Protein AF-A0AAF0R2Z3-F1 (afdb_monomer_lite)

Radius of gyration: 13.69 Å; chains: 1; bounding box: 31×24×36 Å

InterPro domains:
  IPR004274 FCP1 homology domain [PF03031] (1-52)
  IPR004274 FCP1 homology domain [PS50969] (1-45)
  IPR023214 HAD superfamily [G3DSA:3.40.50.1000] (1-59)
  IPR036412 HAD-like superfamily [SSF56784] (1-56)

Foldseek 3Di:
DADEECDLCVCQQPQLRYDHDHDDDPVCPVDCCVPPPVVVLVVVCVPDPDSSVVSCVVPVSLVVVVVVVNDNVSRDDDD

Organism: Solanum verrucosum (NCBI:txid315347)

pLDDT: mean 92.92, std 9.97, range [40.19, 98.31]

Sequence (79 aa):
MVIVDNNPFSFLLQPLNGIPCIPFSAGQPHDIQLLEVILPLLKHLSKQKDVRPVLYDRFHMPEWFQKHGIPASALTSGE

Structure (mmCIF, N/CA/C/O backbone):
data_AF-A0AAF0R2Z3-F1
#
_entry.id   AF-A0AAF0R2Z3-F1
#
loop_
_atom_site.group_PDB
_atom_site.id
_atom_site.type_symbol
_atom_site.label_atom_id
_atom_site.label_alt_id
_atom_site.label_comp_id
_atom_site.label_asym_id
_atom_site.label_entity_id
_atom_site.label_seq_id
_atom_site.pdbx_PDB_ins_code
_atom_site.Cartn_x
_atom_site.Cartn_y
_atom_site.Cartn_z
_atom_site.occupancy
_atom_site.B_iso_or_equiv
_atom_site.auth_seq_id
_atom_site.auth_comp_id
_atom_site.auth_asym_id
_atom_site.auth_atom_id
_atom_site.pdbx_PDB_model_num
ATOM 1 N N . MET A 1 1 ? -12.443 2.577 1.206 1.00 88.81 1 MET A N 1
ATOM 2 C CA . MET A 1 1 ? -11.523 3.347 0.343 1.00 88.81 1 MET A CA 1
ATOM 3 C C . MET A 1 1 ? -10.138 2.724 0.424 1.00 88.81 1 MET A C 1
ATOM 5 O O . MET A 1 1 ? -9.773 2.271 1.504 1.00 88.81 1 MET A O 1
ATOM 9 N N . VAL A 1 2 ? -9.411 2.676 -0.691 1.00 96.12 2 VAL A N 1
ATOM 10 C CA . VAL A 1 2 ? -8.029 2.182 -0.789 1.00 96.12 2 VAL A CA 1
ATOM 11 C C . VAL A 1 2 ? -7.242 3.199 -1.615 1.00 96.12 2 VAL A C 1
ATOM 13 O O . VAL A 1 2 ? -7.757 3.656 -2.634 1.00 96.12 2 VAL A O 1
ATOM 16 N N . ILE A 1 3 ? -6.036 3.553 -1.177 1.00 97.31 3 ILE A N 1
ATOM 17 C CA . ILE A 1 3 ? -5.115 4.456 -1.877 1.00 97.31 3 ILE A CA 1
ATOM 18 C C . ILE A 1 3 ? -3.903 3.625 -2.292 1.00 97.31 3 ILE A C 1
ATOM 20 O O . ILE A 1 3 ? -3.303 2.969 -1.447 1.00 97.31 3 ILE A O 1
ATOM 24 N N . VAL A 1 4 ? -3.547 3.637 -3.574 1.00 97.31 4 VAL A N 1
ATOM 25 C CA . VAL A 1 4 ? -2.343 2.967 -4.084 1.00 97.31 4 VAL A CA 1
ATOM 26 C C . VAL A 1 4 ? -1.398 4.048 -4.578 1.00 97.31 4 VAL A C 1
ATOM 28 O O . VAL A 1 4 ? -1.765 4.799 -5.478 1.00 97.31 4 VAL A O 1
ATOM 31 N N . ASP A 1 5 ? -0.219 4.149 -3.974 1.00 97.69 5 ASP A N 1
ATOM 32 C CA . ASP A 1 5 ? 0.739 5.221 -4.258 1.00 97.69 5 ASP A CA 1
ATOM 33 C C . ASP A 1 5 ? 2.172 4.728 -4.014 1.00 97.69 5 ASP A C 1
ATOM 35 O O . ASP A 1 5 ? 2.410 3.852 -3.176 1.00 97.69 5 ASP A O 1
ATOM 39 N N . ASN A 1 6 ? 3.125 5.274 -4.762 1.00 96.12 6 ASN A N 1
ATOM 40 C CA . ASN A 1 6 ? 4.544 4.955 -4.652 1.00 96.12 6 ASN A CA 1
ATOM 41 C C .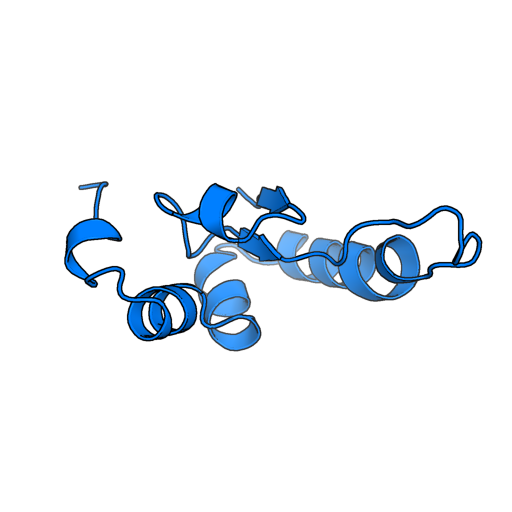 ASN A 1 6 ? 5.293 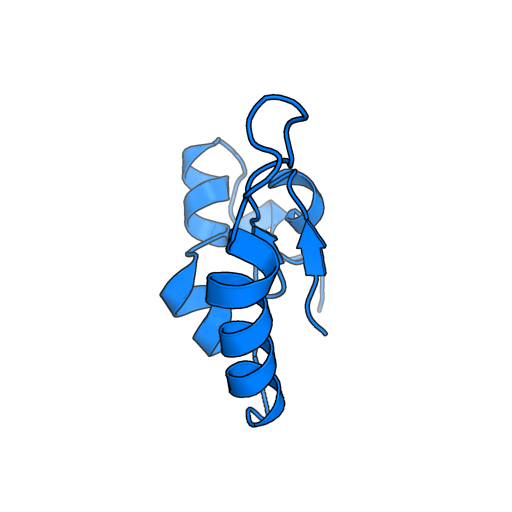5.877 -3.677 1.00 96.12 6 ASN A C 1
ATOM 43 O O . ASN A 1 6 ? 6.468 5.638 -3.389 1.00 96.12 6 ASN A O 1
ATOM 47 N N . ASN A 1 7 ? 4.631 6.912 -3.158 1.00 96.12 7 ASN A N 1
ATOM 48 C CA . ASN A 1 7 ? 5.136 7.761 -2.093 1.00 96.12 7 ASN A CA 1
ATOM 49 C C . ASN A 1 7 ? 4.444 7.421 -0.758 1.00 96.12 7 ASN A C 1
ATOM 51 O O . ASN A 1 7 ? 3.269 7.746 -0.576 1.00 96.12 7 ASN A O 1
ATOM 55 N N . PRO A 1 8 ? 5.161 6.840 0.226 1.00 93.62 8 PRO A N 1
ATOM 56 C CA . PRO A 1 8 ? 4.597 6.529 1.537 1.00 93.62 8 PRO A CA 1
ATOM 57 C C . PRO A 1 8 ? 3.931 7.726 2.228 1.00 93.62 8 PRO A C 1
ATOM 59 O O . PRO A 1 8 ? 2.917 7.548 2.895 1.00 93.62 8 PRO A O 1
ATOM 62 N N . PHE A 1 9 ? 4.439 8.951 2.046 1.00 94.44 9 PHE A N 1
ATOM 63 C CA . PHE A 1 9 ? 3.879 10.149 2.685 1.00 94.44 9 PHE A CA 1
ATOM 64 C C . PHE A 1 9 ? 2.496 10.543 2.158 1.00 9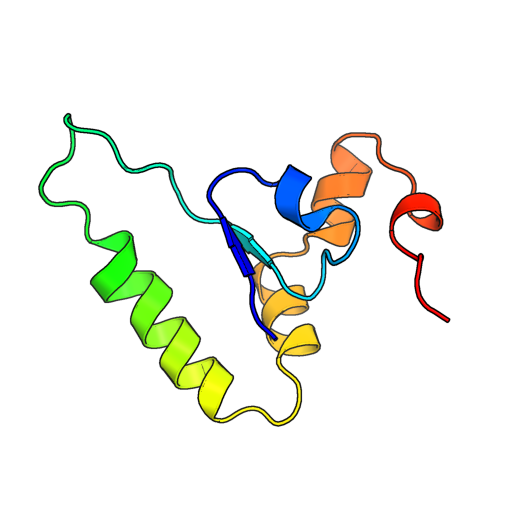4.44 9 PHE A C 1
ATOM 66 O O . PHE A 1 9 ? 1.770 11.242 2.866 1.00 94.44 9 PHE A O 1
ATOM 73 N N . SER A 1 10 ? 2.077 10.044 0.990 1.00 95.38 10 SER A N 1
ATOM 74 C CA . SER A 1 10 ? 0.698 10.200 0.505 1.00 95.38 10 SER A CA 1
ATOM 75 C C . SER A 1 10 ? -0.330 9.592 1.469 1.00 95.38 10 SER A C 1
ATOM 77 O O . SER A 1 10 ? -1.496 9.980 1.460 1.00 95.38 10 SER A O 1
ATOM 79 N N . PHE A 1 11 ? 0.094 8.673 2.344 1.00 95.00 11 PHE A N 1
ATOM 80 C CA . PHE A 1 11 ? -0.768 8.021 3.329 1.00 95.00 11 PHE A CA 1
ATOM 81 C C . PHE A 1 11 ? -0.766 8.698 4.703 1.00 95.00 11 PHE A C 1
ATOM 83 O O . PHE A 1 11 ? -1.404 8.176 5.612 1.00 95.00 11 PHE A O 1
ATOM 90 N N . LEU A 1 12 ? -0.067 9.825 4.891 1.00 93.62 12 LEU A N 1
ATOM 91 C CA . LEU A 1 12 ? 0.170 10.417 6.217 1.00 93.62 12 LEU A CA 1
ATOM 92 C C . LEU A 1 12 ? -1.117 10.611 7.037 1.00 93.62 12 LEU A C 1
ATOM 94 O O . LEU A 1 12 ? -1.147 10.286 8.219 1.00 93.62 12 LEU A O 1
ATOM 98 N N . LEU A 1 13 ? -2.186 11.093 6.398 1.00 92.88 13 LEU A N 1
ATOM 99 C CA . LEU A 1 13 ? -3.474 11.348 7.056 1.00 92.88 13 LEU A CA 1
ATOM 100 C C . LEU A 1 13 ? -4.419 10.139 7.049 1.00 92.88 13 LEU A C 1
ATOM 102 O O . LEU A 1 13 ? -5.464 10.169 7.693 1.00 92.88 13 LEU A O 1
ATOM 106 N N . GLN A 1 14 ? -4.089 9.082 6.305 1.00 94.44 14 GLN A N 1
ATOM 107 C CA . GLN A 1 14 ? -4.909 7.873 6.174 1.00 94.44 14 GLN A CA 1
ATOM 108 C C . GLN A 1 14 ? -4.031 6.611 6.096 1.00 94.44 14 GLN A C 1
ATOM 110 O O . GLN A 1 14 ? -4.129 5.835 5.139 1.00 94.44 14 GLN A 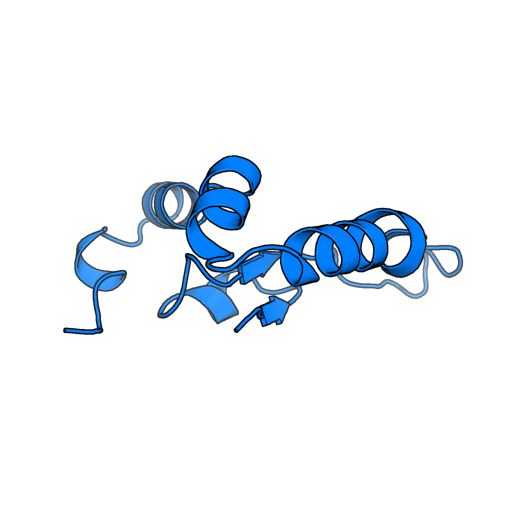O 1
ATOM 115 N N . PRO A 1 15 ? -3.175 6.360 7.106 1.00 95.25 15 PRO A N 1
ATOM 116 C CA . PRO A 1 15 ? -2.165 5.301 7.043 1.00 95.25 15 PRO A CA 1
ATOM 117 C C . PRO A 1 15 ? -2.784 3.900 6.950 1.00 95.25 15 PRO A C 1
ATOM 119 O O . PRO A 1 15 ? -2.175 2.984 6.411 1.00 95.25 15 PRO A O 1
ATOM 122 N N . LEU A 1 16 ? -4.024 3.733 7.418 1.00 96.88 16 LEU A N 1
ATOM 123 C CA . LEU A 1 16 ? -4.759 2.464 7.387 1.00 96.88 16 LEU A CA 1
ATOM 124 C C . LEU A 1 16 ? -5.450 2.175 6.042 1.00 96.88 16 LEU A C 1
ATOM 126 O O . LEU A 1 16 ? -6.100 1.141 5.893 1.00 96.88 16 LEU A O 1
ATOM 130 N N . ASN A 1 17 ? -5.353 3.084 5.070 1.00 96.94 17 ASN A N 1
ATOM 131 C CA . ASN A 1 17 ? -5.980 2.949 3.753 1.00 96.94 17 ASN A CA 1
ATOM 132 C C . ASN A 1 17 ? -4.965 2.804 2.608 1.00 96.94 17 ASN A C 1
ATOM 134 O O . ASN A 1 17 ? -5.386 2.671 1.458 1.00 96.94 17 ASN A O 1
ATOM 138 N N . GLY A 1 18 ? -3.663 2.831 2.908 1.00 96.50 18 GLY A N 1
ATOM 139 C CA . GLY A 1 18 ? -2.586 2.825 1.920 1.00 96.50 18 GLY A CA 1
ATOM 140 C C . GLY A 1 18 ? -2.123 1.433 1.487 1.00 96.50 18 GLY A C 1
ATOM 141 O O . GLY A 1 18 ? -1.985 0.523 2.303 1.00 96.50 18 GLY A O 1
ATOM 142 N N . ILE A 1 19 ? -1.835 1.295 0.195 1.00 98.00 19 ILE A N 1
ATOM 143 C CA . ILE A 1 19 ? -1.058 0.212 -0.407 1.00 98.00 19 ILE A CA 1
ATOM 144 C C . ILE A 1 19 ? 0.188 0.865 -1.021 1.00 98.00 19 ILE A C 1
ATOM 146 O O . ILE A 1 19 ? 0.083 1.449 -2.105 1.00 98.00 19 ILE A O 1
ATOM 150 N N . PRO A 1 20 ? 1.355 0.801 -0.357 1.00 96.88 20 PRO A N 1
ATOM 151 C CA . PRO A 1 20 ? 2.593 1.276 -0.952 1.00 96.88 20 PRO A CA 1
ATOM 152 C C . PRO A 1 20 ? 2.951 0.403 -2.160 1.00 96.88 20 PRO A C 1
ATOM 154 O O . PRO A 1 20 ? 2.963 -0.828 -2.068 1.00 96.88 20 PRO A O 1
ATOM 157 N N . CYS A 1 21 ? 3.241 1.038 -3.291 1.00 95.88 21 CYS A N 1
ATOM 158 C CA . CYS A 1 21 ? 3.692 0.370 -4.506 1.00 95.88 21 CYS A CA 1
ATOM 159 C C . CYS A 1 21 ? 5.130 0.787 -4.856 1.00 95.88 21 CY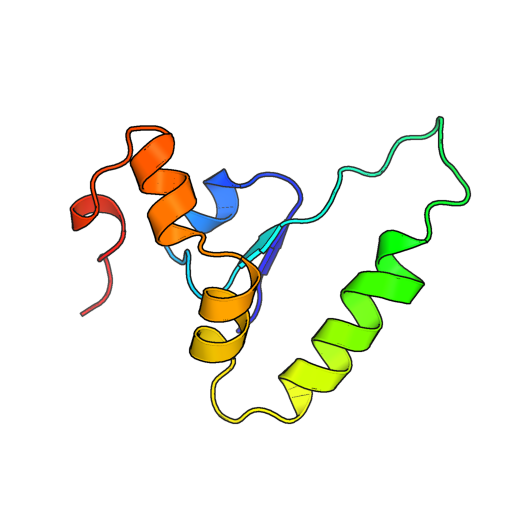S A C 1
ATOM 161 O O . CYS A 1 21 ? 5.643 1.807 -4.397 1.00 95.88 21 CYS A O 1
ATOM 163 N N . ILE A 1 22 ? 5.820 -0.038 -5.637 1.00 93.88 22 ILE A N 1
ATOM 164 C CA . ILE A 1 22 ? 7.162 0.289 -6.126 1.00 93.88 22 ILE A CA 1
ATOM 165 C C . ILE A 1 22 ? 6.985 1.214 -7.337 1.00 93.88 22 ILE A C 1
ATOM 167 O O . ILE A 1 22 ? 6.153 0.922 -8.198 1.00 93.88 22 ILE A O 1
ATOM 171 N N . PRO A 1 23 ? 7.745 2.320 -7.436 1.00 94.38 23 PRO A N 1
ATOM 172 C CA . PRO A 1 23 ? 7.723 3.155 -8.625 1.00 94.38 23 PRO A CA 1
ATOM 173 C C . PRO A 1 23 ? 8.048 2.338 -9.876 1.00 94.38 23 PRO A C 1
ATOM 175 O O . PRO A 1 23 ? 9.075 1.661 -9.937 1.00 94.38 23 PRO A O 1
ATOM 178 N N . PHE A 1 24 ? 7.207 2.458 -10.900 1.00 94.38 24 PHE A N 1
ATOM 179 C CA . PHE A 1 24 ? 7.552 1.940 -12.216 1.00 94.38 24 PHE A CA 1
ATOM 180 C C . PHE A 1 24 ? 8.811 2.642 -12.745 1.00 94.38 24 PHE A C 1
ATOM 182 O O . PHE A 1 24 ? 8.969 3.857 -12.612 1.00 94.38 24 PHE A O 1
ATOM 189 N N . SER A 1 25 ? 9.693 1.876 -13.384 1.00 93.62 25 SER A N 1
ATOM 190 C CA . SER A 1 25 ? 10.898 2.384 -14.034 1.00 93.62 25 SER A CA 1
ATOM 191 C C . SER A 1 25 ? 10.975 1.869 -15.462 1.00 93.62 25 SER A C 1
ATOM 193 O O . SER A 1 25 ? 10.795 0.678 -15.707 1.00 93.62 25 SER A O 1
ATOM 195 N N . ALA A 1 26 ? 11.341 2.743 -16.404 1.00 92.94 26 ALA A N 1
ATOM 196 C CA . ALA A 1 26 ? 11.556 2.362 -17.801 1.00 92.94 26 ALA A CA 1
ATOM 197 C C . ALA A 1 26 ? 12.644 1.279 -17.974 1.00 92.94 26 ALA A C 1
ATOM 199 O O . ALA A 1 26 ? 12.655 0.578 -18.981 1.00 92.94 26 ALA A O 1
ATOM 200 N N . GLY A 1 27 ? 13.533 1.107 -16.985 1.00 94.38 27 GLY A N 1
ATOM 201 C CA . GLY A 1 27 ? 14.523 0.026 -16.957 1.00 94.38 27 GLY A CA 1
ATOM 202 C C . GLY A 1 27 ? 13.951 -1.359 -16.624 1.00 94.38 27 GLY A C 1
ATOM 203 O O . GLY A 1 27 ? 14.684 -2.340 -16.705 1.00 94.38 27 GLY A O 1
ATOM 204 N N . GLN A 1 28 ? 12.674 -1.453 -16.242 1.00 91.75 28 GLN A N 1
ATOM 205 C CA . GLN A 1 28 ? 11.964 -2.696 -15.919 1.00 91.75 28 GLN A CA 1
ATOM 206 C C . GLN A 1 28 ? 10.584 -2.711 -16.610 1.00 91.75 28 GLN A C 1
ATOM 208 O O . GLN A 1 28 ? 9.549 -2.651 -15.952 1.00 91.75 28 GLN A O 1
ATOM 213 N N . PRO A 1 29 ? 10.535 -2.784 -17.955 1.00 91.12 29 PRO A N 1
ATOM 214 C CA . PRO A 1 29 ? 9.278 -2.712 -18.707 1.00 91.12 29 PRO A CA 1
ATOM 215 C C . PRO A 1 29 ? 8.364 -3.930 -18.496 1.00 91.12 29 PRO A C 1
ATOM 217 O O . PRO A 1 29 ? 7.173 -3.853 -18.773 1.00 91.12 29 PRO A O 1
ATOM 220 N N . HIS A 1 30 ? 8.913 -5.039 -17.997 1.00 93.88 30 HIS A N 1
ATOM 221 C CA . HIS A 1 30 ? 8.176 -6.259 -17.661 1.00 93.88 30 HIS A CA 1
ATOM 222 C C . HIS A 1 30 ? 7.855 -6.340 -16.162 1.00 93.88 30 HIS A C 1
ATOM 224 O O . HIS A 1 30 ? 7.794 -7.436 -15.608 1.00 93.88 30 HIS A O 1
ATOM 230 N N . ASP A 1 31 ? 7.715 -5.196 -15.484 1.00 94.12 31 ASP A N 1
ATOM 231 C CA . ASP A 1 31 ? 7.253 -5.169 -14.100 1.00 94.12 31 ASP A CA 1
ATOM 232 C C . ASP A 1 31 ? 5.889 -5.864 -13.979 1.00 94.12 31 ASP A C 1
ATOM 234 O O . ASP A 1 31 ? 4.961 -5.629 -14.756 1.00 94.12 31 ASP A O 1
ATOM 238 N N . ILE A 1 32 ? 5.787 -6.746 -12.991 1.00 96.25 32 ILE A N 1
ATOM 239 C CA . ILE A 1 32 ? 4.604 -7.573 -12.747 1.00 96.25 32 ILE A CA 1
ATOM 240 C C . ILE A 1 32 ? 3.840 -7.138 -11.498 1.00 96.25 32 ILE A C 1
ATOM 242 O O . ILE A 1 32 ? 2.859 -7.782 -11.134 1.00 96.25 32 ILE A O 1
ATOM 246 N N . GLN A 1 33 ? 4.250 -6.067 -10.813 1.00 95.62 33 GLN A N 1
ATOM 247 C CA . GLN A 1 33 ? 3.668 -5.690 -9.530 1.00 95.62 33 GLN A CA 1
ATOM 248 C C . GLN A 1 33 ? 2.175 -5.396 -9.656 1.00 95.62 33 GLN A C 1
ATOM 250 O O . GLN A 1 33 ? 1.387 -5.850 -8.824 1.00 95.62 33 GLN A O 1
ATOM 255 N N . LEU A 1 34 ? 1.761 -4.676 -10.700 1.00 95.06 34 LEU A N 1
ATOM 256 C CA . LEU A 1 34 ? 0.344 -4.394 -10.904 1.00 95.06 34 LEU A CA 1
ATOM 257 C C . LEU A 1 34 ? -0.460 -5.695 -11.048 1.00 95.06 34 LEU A C 1
ATOM 259 O O . LEU A 1 34 ? -1.441 -5.890 -10.330 1.00 95.06 34 LEU A O 1
ATOM 263 N N . LEU A 1 35 ? -0.028 -6.586 -11.944 1.00 96.69 35 LEU A N 1
ATOM 264 C CA . LEU A 1 35 ? -0.771 -7.793 -12.309 1.00 96.69 35 LEU A CA 1
ATOM 265 C C . LEU A 1 35 ? -0.727 -8.881 -11.230 1.00 96.69 35 LEU A C 1
ATOM 267 O O . LEU A 1 35 ? -1.761 -9.471 -10.930 1.00 96.69 35 LEU A O 1
ATOM 271 N N . GLU A 1 36 ? 0.435 -9.116 -10.626 1.00 96.81 36 GLU A N 1
ATOM 272 C CA . GLU A 1 36 ? 0.680 -10.257 -9.732 1.00 96.81 36 GLU A CA 1
ATOM 273 C C . GLU A 1 36 ? 0.575 -9.896 -8.244 1.00 96.81 36 GLU A C 1
ATOM 275 O O . GLU A 1 36 ? 0.352 -10.767 -7.405 1.00 96.81 36 GLU A O 1
ATOM 280 N N . VAL A 1 37 ? 0.703 -8.613 -7.882 1.00 95.25 37 VAL A N 1
ATOM 281 C CA . VAL A 1 37 ? 0.670 -8.176 -6.474 1.00 95.25 37 VAL A CA 1
ATOM 282 C C . VAL A 1 37 ? -0.561 -7.328 -6.179 1.00 95.25 37 VAL A C 1
ATOM 284 O O . VAL A 1 37 ? -1.339 -7.660 -5.279 1.00 95.25 37 VAL A O 1
ATOM 287 N N . ILE A 1 38 ? -0.759 -6.242 -6.929 1.00 97.00 38 ILE A N 1
ATOM 288 C CA . ILE A 1 38 ? -1.799 -5.251 -6.631 1.00 97.00 38 ILE A CA 1
ATOM 289 C C . ILE A 1 38 ? -3.185 -5.780 -7.009 1.00 97.00 38 ILE A C 1
ATOM 291 O O . ILE A 1 38 ? -4.085 -5.752 -6.171 1.00 97.00 38 ILE A O 1
ATOM 295 N N . LEU A 1 39 ? -3.379 -6.316 -8.220 1.00 97.81 39 LEU A N 1
ATOM 296 C CA . LEU A 1 39 ? -4.689 -6.823 -8.651 1.00 97.81 39 LEU A CA 1
ATOM 297 C C . LEU A 1 39 ? -5.226 -7.963 -7.761 1.00 97.81 39 LEU A C 1
ATOM 299 O O . LEU A 1 39 ? -6.392 -7.883 -7.354 1.00 97.81 39 LEU A O 1
ATOM 303 N N . PRO A 1 40 ? -4.439 -8.992 -7.382 1.00 98.31 40 PRO A N 1
ATOM 304 C CA . PRO A 1 40 ? -4.922 -10.037 -6.483 1.00 98.31 40 PRO A CA 1
ATOM 305 C C . PRO A 1 40 ? -5.269 -9.500 -5.092 1.00 98.31 40 PRO A C 1
ATOM 307 O O . PRO A 1 40 ? -6.277 -9.913 -4.512 1.00 98.31 40 PRO A O 1
ATOM 310 N N . LEU A 1 41 ? -4.491 -8.539 -4.577 1.00 97.81 41 LEU A N 1
ATOM 311 C CA . LEU A 1 41 ? -4.796 -7.866 -3.316 1.00 97.81 41 LEU A CA 1
ATOM 312 C C . LEU A 1 41 ? -6.111 -7.083 -3.411 1.00 97.81 41 LEU A C 1
ATOM 314 O O . LEU A 1 41 ? -6.984 -7.276 -2.569 1.00 97.81 41 LEU A O 1
ATOM 318 N N . LEU A 1 42 ? -6.312 -6.275 -4.453 1.00 98.12 42 LEU A N 1
ATOM 319 C CA . LEU A 1 42 ? -7.563 -5.535 -4.655 1.00 98.12 42 LEU A CA 1
ATOM 320 C C . LEU A 1 42 ? -8.775 -6.474 -4.767 1.00 98.12 42 LEU A C 1
ATOM 322 O O . LEU A 1 42 ? -9.822 -6.199 -4.182 1.00 98.12 42 LEU A O 1
ATOM 326 N N . LYS A 1 43 ? -8.627 -7.6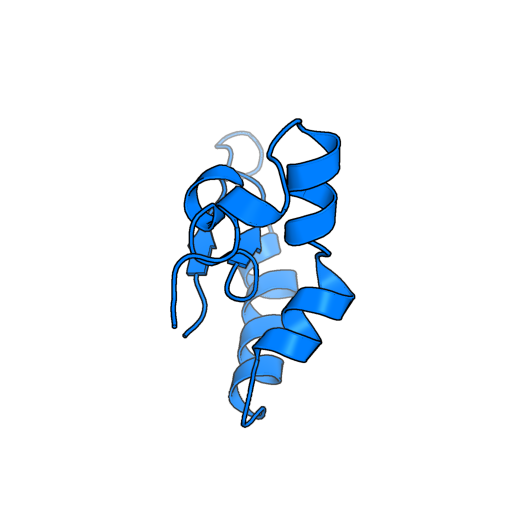22 -5.442 1.00 98.25 43 LYS A N 1
ATOM 327 C CA . LYS A 1 43 ? -9.667 -8.663 -5.524 1.00 98.25 43 LYS A CA 1
ATOM 328 C C . LYS A 1 43 ? -9.971 -9.314 -4.173 1.00 98.25 43 LYS A C 1
ATOM 330 O O . LYS A 1 43 ? -11.097 -9.753 -3.943 1.00 98.25 43 LYS A O 1
ATOM 335 N N . HIS A 1 44 ? -8.980 -9.436 -3.295 1.00 98.25 44 HIS A N 1
ATOM 336 C CA . HIS A 1 44 ? -9.205 -9.895 -1.929 1.00 98.25 44 HIS A CA 1
ATOM 337 C C . HIS A 1 44 ? -9.928 -8.820 -1.103 1.00 98.25 44 HIS A C 1
ATOM 339 O O . HIS A 1 44 ? -10.938 -9.119 -0.468 1.00 98.25 44 HIS A O 1
ATOM 345 N N . LEU A 1 45 ? -9.457 -7.571 -1.160 1.00 98.00 45 LEU A N 1
ATOM 346 C CA . LEU A 1 45 ? -10.023 -6.440 -0.417 1.00 98.00 45 LEU A CA 1
ATOM 347 C C . LEU A 1 45 ? -11.463 -6.123 -0.827 1.00 98.00 45 LEU A C 1
ATOM 349 O O . LEU A 1 45 ? -12.255 -5.739 0.026 1.00 98.00 45 LEU A O 1
ATOM 353 N N . SER A 1 46 ? -11.837 -6.338 -2.091 1.00 97.81 46 SER A N 1
ATOM 354 C CA . SER A 1 46 ? -13.212 -6.114 -2.562 1.00 97.81 46 SER A CA 1
ATOM 355 C C . SER A 1 46 ? -14.252 -7.026 -1.905 1.00 97.81 46 SER A C 1
ATOM 357 O O . SER A 1 46 ? -15.443 -6.732 -1.959 1.00 97.81 46 SER A O 1
ATOM 359 N N . LYS A 1 47 ? -13.818 -8.123 -1.273 1.00 98.06 47 LYS A N 1
ATOM 360 C CA . LYS A 1 47 ? -14.685 -9.037 -0.516 1.00 98.06 47 LYS A CA 1
ATOM 361 C C . LYS A 1 47 ? -14.813 -8.650 0.957 1.00 98.06 47 LYS A C 1
ATOM 363 O O . LYS A 1 47 ? -15.611 -9.254 1.669 1.00 98.06 47 LYS A O 1
ATOM 368 N N . GLN A 1 48 ? -14.017 -7.690 1.423 1.00 97.56 48 GLN A N 1
ATOM 369 C CA . GLN A 1 48 ? -13.981 -7.284 2.820 1.00 97.56 48 GLN A CA 1
ATOM 370 C C . GLN A 1 48 ? -14.970 -6.150 3.072 1.00 97.56 48 GLN A C 1
ATOM 372 O O . GLN A 1 48 ? -15.068 -5.204 2.292 1.00 97.56 48 GLN A O 1
ATOM 377 N N . LYS A 1 49 ? -15.675 -6.218 4.205 1.00 97.06 49 LYS A N 1
ATOM 378 C CA . LYS A 1 49 ? -16.526 -5.112 4.671 1.00 97.06 49 LYS A CA 1
ATOM 379 C C . LYS A 1 49 ? -15.686 -3.917 5.132 1.00 97.06 49 LYS A C 1
ATOM 381 O O . LYS A 1 49 ? -16.069 -2.774 4.904 1.00 97.06 49 LYS A O 1
ATOM 386 N N . ASP A 1 50 ? -14.550 -4.191 5.769 1.00 97.75 50 ASP A N 1
ATOM 387 C CA . ASP A 1 50 ? -13.561 -3.198 6.176 1.00 97.75 50 ASP A CA 1
ATOM 388 C C . ASP A 1 50 ? -12.169 -3.672 5.757 1.00 97.75 50 ASP A C 1
ATOM 390 O O . ASP A 1 50 ? -11.733 -4.765 6.111 1.00 97.75 50 ASP A O 1
ATOM 394 N N . VAL A 1 51 ? -11.485 -2.846 4.973 1.00 97.81 51 VAL A N 1
ATOM 395 C CA . VAL A 1 51 ? -10.156 -3.143 4.430 1.00 97.81 51 VAL A CA 1
ATOM 396 C C . VAL A 1 51 ? -9.032 -2.779 5.398 1.00 97.81 51 VAL A C 1
ATOM 398 O O . VAL A 1 51 ? -7.931 -3.305 5.259 1.00 97.81 51 VAL A O 1
ATOM 401 N N . ARG A 1 52 ? -9.289 -1.897 6.375 1.00 97.62 52 ARG A N 1
ATOM 402 C CA . ARG A 1 52 ? -8.256 -1.328 7.256 1.00 97.62 52 ARG A CA 1
ATOM 403 C C . ARG A 1 52 ? -7.515 -2.388 8.078 1.00 97.62 52 ARG A C 1
ATOM 405 O O . ARG A 1 52 ? -6.292 -2.305 8.103 1.00 97.62 52 ARG A O 1
ATOM 412 N N . PRO A 1 53 ? -8.175 -3.401 8.681 1.00 97.94 53 PRO A N 1
ATOM 413 C CA . PRO A 1 53 ? -7.458 -4.446 9.416 1.00 97.94 53 PRO A CA 1
ATOM 414 C C . PRO A 1 53 ? -6.514 -5.245 8.510 1.00 97.94 53 PRO A C 1
ATOM 416 O O . PRO A 1 53 ? -5.357 -5.454 8.846 1.00 97.94 53 PRO A O 1
ATOM 419 N N . VAL A 1 54 ? -6.972 -5.597 7.302 1.00 97.94 54 VAL A N 1
ATOM 420 C CA . VAL A 1 54 ? -6.164 -6.352 6.331 1.00 97.94 54 VAL A CA 1
ATOM 421 C C . VAL A 1 54 ? -4.953 -5.544 5.856 1.00 97.94 54 VAL A C 1
ATOM 423 O O . VAL A 1 54 ? -3.863 -6.088 5.693 1.00 97.94 54 VAL A O 1
ATOM 426 N N . LEU A 1 55 ? -5.135 -4.243 5.613 1.00 97.81 55 LEU A N 1
ATOM 427 C CA . LEU A 1 55 ? -4.046 -3.350 5.214 1.00 97.81 55 LEU A CA 1
ATOM 428 C C . LEU A 1 55 ? -3.067 -3.087 6.365 1.00 97.81 55 LEU A C 1
ATOM 430 O O . LEU A 1 55 ? -1.860 -3.044 6.129 1.00 97.81 55 LEU A O 1
ATOM 434 N N . TYR A 1 56 ? -3.567 -2.964 7.597 1.00 97.69 56 TYR A N 1
ATOM 435 C CA . TYR A 1 56 ? -2.743 -2.829 8.795 1.00 97.69 56 TYR A CA 1
ATOM 436 C C . TYR A 1 56 ? -1.828 -4.041 8.979 1.00 97.69 56 TYR A C 1
ATOM 438 O O . TYR A 1 56 ? -0.611 -3.867 9.012 1.00 97.69 56 TYR A O 1
ATOM 446 N N . ASP A 1 57 ? -2.396 -5.251 8.985 1.00 97.56 57 ASP A N 1
ATOM 447 C CA . ASP A 1 57 ? -1.653 -6.505 9.170 1.00 97.56 57 ASP A CA 1
ATOM 448 C C . ASP A 1 57 ? -0.602 -6.739 8.079 1.00 97.56 57 ASP A C 1
ATOM 450 O O . ASP A 1 57 ? 0.390 -7.433 8.292 1.00 97.56 57 ASP A O 1
ATOM 454 N N . ARG A 1 58 ? -0.823 -6.189 6.880 1.00 97.12 58 ARG A N 1
ATOM 455 C CA . ARG A 1 58 ? 0.083 -6.378 5.745 1.00 97.12 58 ARG A CA 1
ATOM 456 C C . ARG A 1 58 ? 1.203 -5.346 5.683 1.00 97.12 58 ARG A C 1
ATOM 458 O O . ARG A 1 58 ? 2.310 -5.699 5.281 1.00 97.12 58 ARG A O 1
ATOM 465 N N . PHE A 1 59 ? 0.915 -4.081 5.988 1.00 96.81 59 PHE A N 1
ATOM 466 C CA . PHE A 1 59 ? 1.836 -2.977 5.696 1.00 96.81 59 PHE A CA 1
ATOM 467 C C . PHE A 1 59 ? 2.351 -2.240 6.930 1.00 96.81 59 PHE A C 1
ATOM 469 O O . PHE A 1 59 ? 3.407 -1.620 6.832 1.00 96.81 59 PHE A O 1
ATOM 476 N N . HIS A 1 60 ? 1.649 -2.294 8.068 1.00 96.56 60 HIS A N 1
ATOM 477 C CA . HIS A 1 60 ? 2.052 -1.616 9.309 1.00 96.56 60 HIS A CA 1
ATOM 478 C C . HIS A 1 60 ? 2.468 -0.149 9.087 1.00 96.56 60 HIS A C 1
ATOM 480 O O . HIS A 1 60 ? 3.480 0.330 9.605 1.00 96.56 60 HIS A O 1
ATOM 486 N N . MET A 1 61 ? 1.715 0.565 8.241 1.00 95.81 61 MET A N 1
ATOM 487 C CA . MET A 1 61 ? 2.027 1.946 7.862 1.00 95.81 61 MET A CA 1
ATOM 488 C C . MET A 1 61 ? 2.129 2.899 9.065 1.00 95.81 61 MET A C 1
ATOM 490 O O . MET A 1 61 ? 3.050 3.717 9.065 1.00 95.81 61 MET A O 1
ATOM 494 N N . PRO A 1 62 ? 1.269 2.821 10.105 1.00 95.31 62 PRO A N 1
ATOM 495 C CA . PRO A 1 62 ? 1.440 3.650 11.295 1.00 95.31 62 PRO A CA 1
ATOM 496 C C . PRO A 1 62 ? 2.803 3.458 11.974 1.00 95.31 62 PRO A C 1
ATOM 498 O O . PRO A 1 62 ? 3.478 4.433 12.303 1.00 95.31 62 PRO A O 1
ATOM 501 N N . GLU A 1 63 ? 3.246 2.214 12.143 1.00 95.31 63 GLU A N 1
ATOM 502 C CA . GLU A 1 63 ? 4.542 1.874 12.734 1.00 95.31 63 GLU A CA 1
ATOM 503 C C . GLU A 1 63 ? 5.699 2.273 11.817 1.00 95.31 63 GLU A C 1
ATOM 505 O O . GLU A 1 63 ? 6.748 2.717 12.292 1.00 95.31 63 GLU A O 1
ATOM 510 N N . TRP A 1 64 ? 5.521 2.140 10.501 1.00 95.31 64 TRP A N 1
ATOM 511 C CA . TRP A 1 64 ? 6.482 2.631 9.520 1.00 95.31 64 TRP A CA 1
ATOM 512 C C . TRP A 1 64 ? 6.692 4.139 9.686 1.00 95.31 64 TRP A C 1
ATOM 514 O O . TRP A 1 64 ? 7.833 4.578 9.812 1.00 95.31 64 TRP A O 1
ATOM 524 N N . PHE A 1 65 ? 5.621 4.928 9.791 1.00 96.00 65 PHE A N 1
ATOM 525 C CA . PHE A 1 65 ? 5.706 6.374 10.017 1.00 96.00 65 PHE A CA 1
ATOM 526 C C . PHE A 1 65 ? 6.369 6.732 11.351 1.00 96.00 65 PHE A C 1
ATOM 528 O O . PHE A 1 65 ? 7.233 7.610 11.382 1.00 96.00 65 PHE A O 1
ATOM 535 N N . GLN A 1 66 ? 6.043 6.013 12.429 1.00 94.69 66 GLN A N 1
ATOM 536 C CA . GLN A 1 66 ? 6.692 6.197 13.733 1.00 94.69 66 GLN A CA 1
ATOM 537 C C . GLN A 1 66 ? 8.203 5.963 13.664 1.00 94.69 66 GLN A C 1
ATOM 539 O O . GLN A 1 66 ? 8.980 6.766 14.180 1.00 94.69 66 GLN A O 1
ATOM 544 N N . LYS A 1 67 ? 8.639 4.914 12.955 1.00 94.94 67 LYS A N 1
ATOM 545 C CA . LYS A 1 67 ? 10.067 4.646 12.709 1.00 94.94 67 LYS A CA 1
ATOM 546 C C . LYS A 1 67 ? 10.757 5.747 11.897 1.00 94.94 67 LYS A C 1
ATOM 548 O O . LYS A 1 67 ? 11.967 5.900 12.015 1.00 94.94 67 LYS A O 1
ATOM 553 N N . HIS A 1 68 ? 10.003 6.520 11.116 1.00 94.31 68 HIS A N 1
ATOM 554 C CA . HIS A 1 68 ? 10.498 7.652 10.327 1.00 94.31 68 HIS A CA 1
ATOM 555 C C . HIS A 1 68 ? 10.279 9.010 11.020 1.00 94.31 68 HIS A C 1
ATOM 557 O O . HIS A 1 68 ? 10.385 10.055 10.381 1.00 94.31 68 HIS A O 1
ATOM 563 N N . GLY A 1 69 ? 10.007 9.011 12.331 1.00 94.44 69 GLY A N 1
ATOM 564 C CA . GLY A 1 69 ? 9.956 10.222 13.155 1.00 94.44 69 GLY A CA 1
ATOM 565 C C . GLY A 1 69 ? 8.607 10.940 13.174 1.00 94.44 69 GLY A C 1
ATOM 566 O O . GLY A 1 69 ? 8.515 12.033 13.729 1.00 94.44 69 GLY A O 1
ATOM 567 N N . ILE A 1 70 ? 7.554 10.346 12.607 1.00 93.50 70 ILE A N 1
ATOM 568 C CA . ILE A 1 70 ? 6.199 10.900 12.670 1.00 93.50 70 ILE A CA 1
ATOM 569 C C . ILE A 1 70 ? 5.504 10.387 13.941 1.00 93.50 70 ILE A C 1
ATOM 571 O O . ILE A 1 70 ? 5.316 9.178 14.088 1.00 93.50 70 ILE A O 1
ATOM 575 N N . PRO A 1 71 ? 5.099 11.262 14.876 1.00 89.38 71 PRO A N 1
ATOM 576 C CA . PRO A 1 71 ? 4.468 10.825 16.116 1.00 89.38 71 PRO A CA 1
ATOM 577 C C . PRO A 1 71 ? 3.079 10.231 15.848 1.00 89.38 71 PRO A C 1
ATOM 579 O O . PRO A 1 71 ? 2.358 10.686 14.963 1.00 89.38 71 PRO A O 1
ATOM 582 N N . ALA A 1 72 ? 2.661 9.256 16.662 1.00 83.69 72 ALA A N 1
ATOM 583 C CA . ALA A 1 72 ? 1.345 8.620 16.532 1.00 83.69 72 ALA A CA 1
ATOM 584 C C . ALA A 1 72 ? 0.177 9.624 16.611 1.00 83.69 72 ALA A C 1
ATOM 586 O O . ALA A 1 72 ? -0.829 9.449 15.931 1.00 83.69 72 ALA A O 1
ATOM 587 N N . SER A 1 73 ? 0.339 10.712 17.371 1.00 82.50 73 SER A N 1
ATOM 588 C CA . SER A 1 73 ? -0.638 11.804 17.461 1.00 82.50 73 SER A CA 1
ATOM 589 C C . SER A 1 73 ? -0.865 12.544 16.139 1.00 82.50 73 SER A C 1
ATOM 591 O O . SER A 1 73 ? -1.935 13.107 15.938 1.00 82.50 73 SER A O 1
ATOM 593 N N . ALA A 1 74 ? 0.108 12.535 15.222 1.00 80.50 74 ALA A N 1
ATOM 594 C CA . ALA A 1 74 ? -0.036 13.129 13.893 1.00 80.50 74 ALA A CA 1
ATOM 595 C C . ALA A 1 74 ? -0.781 12.213 12.903 1.00 80.50 74 ALA A C 1
ATOM 597 O O . ALA A 1 74 ? -1.140 12.657 11.816 1.00 80.50 74 ALA A O 1
ATOM 598 N N . LEU A 1 75 ? -1.016 10.947 13.269 1.00 76.81 75 LEU A N 1
ATOM 599 C CA . LEU A 1 75 ? -1.683 9.941 12.434 1.00 76.81 75 LEU A CA 1
ATOM 600 C C . LEU A 1 75 ? -3.180 9.792 12.760 1.00 76.81 75 LEU A C 1
ATOM 602 O O . LEU A 1 75 ? -3.912 9.125 12.032 1.00 76.81 75 LEU A O 1
ATOM 606 N N . THR A 1 76 ? -3.640 10.410 13.850 1.00 64.81 76 THR A N 1
ATOM 607 C CA . THR A 1 76 ? -5.036 10.426 14.300 1.00 64.81 76 THR A CA 1
ATOM 608 C C . THR A 1 76 ? -5.640 11.800 14.020 1.00 64.81 76 THR A C 1
ATOM 610 O O . THR A 1 76 ? -5.686 12.663 14.890 1.00 64.81 76 THR A O 1
ATOM 613 N N . SER A 1 77 ? -6.059 12.056 12.785 1.00 55.44 77 SER A N 1
ATOM 614 C CA . SER A 1 77 ? -6.864 13.237 12.449 1.00 55.44 77 SER A CA 1
ATOM 615 C C . SER A 1 77 ? -8.141 12.756 11.777 1.00 55.44 77 SER A C 1
ATOM 617 O O . SER A 1 77 ? -8.182 12.559 10.567 1.00 55.44 77 SER A O 1
ATOM 619 N N . GLY A 1 78 ? -9.154 12.473 12.592 1.00 55.62 78 GLY A N 1
ATOM 620 C CA . GLY A 1 78 ? -10.447 11.968 12.141 1.00 55.62 78 GLY A CA 1
ATOM 621 C C . GLY A 1 78 ? -11.235 11.347 13.287 1.00 55.62 78 GLY A C 1
ATOM 622 O O . GLY A 1 78 ? -11.397 10.128 13.314 1.00 55.62 78 GLY A O 1
ATOM 623 N N . GLU A 1 79 ? -11.660 12.185 14.236 1.00 40.19 79 GLU A N 1
ATOM 624 C CA . GLU A 1 79 ? -12.925 11.966 14.954 1.00 40.19 79 GLU A CA 1
ATOM 625 C C . GLU A 1 79 ? -14.091 12.375 14.044 1.00 40.19 79 GLU A C 1
ATOM 627 O O . GLU A 1 79 ? -13.932 13.379 13.307 1.00 40.19 79 GLU A O 1
#

Secondary structure (DSSP, 8-state):
--EEES-GGGGTT-GGGEEE-PPP-TT-TT--IIIIIIHHHHHHHTT-S--HHHHHHHH-HHHHHHHTT--GGGS----